Protein AF-A0A8S3XRL0-F1 (afdb_monomer_lite)

Radius of gyration: 17.47 Å; chains: 1; bounding box: 64×33×31 Å

Structure (mmCIF, N/CA/C/O backbone):
data_AF-A0A8S3XRL0-F1
#
_entry.id   AF-A0A8S3XRL0-F1
#
loop_
_atom_site.group_PDB
_atom_site.id
_atom_site.type_symbol
_atom_site.label_atom_id
_atom_site.label_alt_id
_atom_site.label_comp_id
_atom_site.label_asym_id
_atom_site.label_entity_id
_atom_site.label_seq_id
_atom_site.pdbx_PDB_ins_code
_atom_site.Cartn_x
_atom_site.Cartn_y
_atom_site.Cartn_z
_atom_site.occupancy
_atom_site.B_iso_or_equiv
_atom_site.auth_seq_id
_atom_site.auth_comp_id
_atom_site.auth_asym_id
_atom_site.auth_atom_id
_atom_site.pdbx_PDB_model_num
ATOM 1 N N . MET A 1 1 ? -10.748 -16.459 14.114 1.00 49.09 1 MET A N 1
ATOM 2 C CA . MET A 1 1 ? -9.413 -16.248 13.511 1.00 49.09 1 MET A CA 1
ATOM 3 C C . MET A 1 1 ? -8.897 -14.934 14.072 1.00 49.09 1 MET A C 1
ATOM 5 O O . MET A 1 1 ? -9.587 -13.942 13.908 1.00 49.09 1 MET A O 1
ATOM 9 N N . ALA A 1 2 ? -7.804 -14.928 14.841 1.00 69.00 2 ALA A N 1
ATOM 10 C CA . ALA A 1 2 ? -7.315 -13.693 15.460 1.00 69.00 2 ALA A CA 1
ATOM 11 C C . ALA A 1 2 ? -6.777 -12.738 14.381 1.00 69.00 2 ALA A C 1
ATOM 13 O O . ALA A 1 2 ? -5.975 -13.149 13.532 1.00 69.00 2 ALA A O 1
ATOM 14 N N . ILE A 1 3 ? -7.240 -11.487 14.400 1.00 77.62 3 ILE A N 1
ATOM 15 C CA . ILE A 1 3 ? -6.673 -10.410 13.587 1.00 77.62 3 ILE A CA 1
ATOM 16 C C . ILE A 1 3 ? -5.233 -10.199 14.067 1.00 77.62 3 ILE A C 1
ATOM 18 O O . ILE A 1 3 ? -4.955 -10.210 15.262 1.00 77.62 3 ILE A O 1
ATOM 22 N N . ARG A 1 4 ? -4.299 -10.109 13.121 1.00 86.19 4 ARG A N 1
ATOM 23 C CA . ARG A 1 4 ? -2.864 -9.955 13.376 1.00 86.19 4 ARG A CA 1
ATOM 24 C C . ARG A 1 4 ? -2.366 -8.711 12.658 1.00 86.19 4 ARG A C 1
ATOM 26 O O . ARG A 1 4 ? -2.951 -8.383 11.624 1.00 86.19 4 ARG A O 1
ATOM 33 N N . PRO A 1 5 ? -1.225 -8.141 13.077 1.00 90.00 5 PRO A N 1
ATOM 34 C CA . PRO A 1 5 ? -0.624 -6.985 12.414 1.00 90.00 5 PRO A CA 1
ATOM 35 C C . PRO A 1 5 ? -0.460 -7.152 10.898 1.00 90.00 5 PRO A C 1
ATOM 37 O O . PRO A 1 5 ? -0.716 -6.224 10.142 1.00 90.00 5 PRO A O 1
ATOM 40 N N . ILE A 1 6 ? -0.143 -8.361 10.418 1.00 89.50 6 ILE A N 1
ATOM 41 C CA . ILE A 1 6 ? -0.078 -8.629 8.975 1.00 89.50 6 ILE A CA 1
ATOM 42 C C . ILE A 1 6 ? -1.434 -8.532 8.265 1.00 89.50 6 ILE A C 1
ATOM 44 O O . ILE A 1 6 ? -1.490 -8.060 7.135 1.00 89.50 6 ILE A O 1
ATOM 48 N N . HIS A 1 7 ? -2.525 -8.977 8.894 1.00 90.50 7 HIS A N 1
ATOM 49 C CA . HIS A 1 7 ? -3.857 -8.864 8.297 1.00 90.50 7 HIS A CA 1
ATOM 50 C C . HIS A 1 7 ? -4.283 -7.390 8.237 1.00 90.50 7 HIS A C 1
ATOM 52 O O . HIS A 1 7 ? -4.849 -6.966 7.236 1.00 90.50 7 HIS A O 1
ATOM 58 N N . LEU A 1 8 ? -3.937 -6.612 9.268 1.00 93.38 8 LEU A N 1
ATOM 59 C CA . LEU A 1 8 ? -4.152 -5.165 9.315 1.00 93.38 8 LEU A CA 1
ATOM 60 C C . LEU A 1 8 ? -3.358 -4.461 8.210 1.00 93.38 8 LEU A C 1
ATOM 62 O O . LEU A 1 8 ? -3.925 -3.729 7.407 1.00 93.38 8 LEU A O 1
ATOM 66 N N . ALA A 1 9 ? -2.065 -4.767 8.092 1.00 94.44 9 ALA A N 1
ATOM 67 C CA . ALA A 1 9 ? -1.210 -4.242 7.034 1.00 94.44 9 ALA A CA 1
ATOM 68 C C . ALA A 1 9 ? -1.700 -4.636 5.630 1.00 94.44 9 ALA A C 1
ATOM 70 O O . ALA A 1 9 ? -1.685 -3.810 4.722 1.00 94.44 9 ALA A O 1
ATOM 71 N N . ALA A 1 10 ? -2.163 -5.876 5.440 1.00 93.31 10 ALA A N 1
ATOM 72 C CA . ALA A 1 10 ? -2.742 -6.323 4.174 1.00 93.31 10 ALA A CA 1
ATOM 73 C C . ALA A 1 10 ? -3.997 -5.515 3.819 1.00 93.31 10 ALA A C 1
ATOM 75 O O . ALA A 1 10 ? -4.111 -5.048 2.692 1.00 93.31 10 ALA A O 1
ATOM 76 N N . TYR A 1 11 ? -4.886 -5.296 4.789 1.00 93.75 11 TYR A N 1
ATOM 77 C CA . TYR A 1 11 ? -6.098 -4.499 4.607 1.00 93.75 11 TYR A CA 1
ATOM 78 C C . TYR A 1 11 ? -5.789 -3.011 4.356 1.00 93.75 11 TYR A C 1
ATOM 80 O O . TYR A 1 11 ? -6.463 -2.366 3.565 1.00 93.75 11 TYR A O 1
ATOM 88 N N . MET A 1 12 ? -4.722 -2.457 4.942 1.00 95.00 12 MET A N 1
ATOM 89 C CA . MET A 1 12 ? -4.252 -1.100 4.622 1.00 95.00 12 MET A CA 1
ATOM 90 C C . MET A 1 12 ? -3.679 -0.977 3.205 1.00 95.00 12 MET A C 1
ATOM 92 O O . MET A 1 12 ? -3.816 0.067 2.570 1.00 95.00 12 MET A O 1
ATOM 96 N N . LEU A 1 13 ? -3.002 -2.021 2.722 1.00 95.56 13 LEU A N 1
ATOM 97 C CA . LEU A 1 13 ? -2.350 -2.048 1.410 1.00 95.56 13 LEU A CA 1
ATOM 98 C C . LEU A 1 13 ? -3.272 -2.540 0.295 1.00 95.56 13 LEU A C 1
ATOM 100 O O . LEU A 1 13 ? -2.860 -2.544 -0.863 1.00 95.56 13 LEU A O 1
ATOM 104 N N . ASP A 1 14 ? -4.499 -2.940 0.611 1.00 94.38 14 ASP A N 1
ATOM 105 C CA . ASP A 1 14 ? -5.528 -3.178 -0.389 1.00 94.38 14 ASP A CA 1
ATOM 106 C C . ASP A 1 14 ? -6.007 -1.822 -0.950 1.00 94.38 14 ASP A C 1
ATOM 108 O O . ASP A 1 14 ? -6.483 -0.976 -0.186 1.00 94.38 14 ASP A O 1
ATOM 112 N N . PRO A 1 15 ? -5.877 -1.569 -2.266 1.00 93.06 15 PRO A N 1
ATOM 113 C CA . PRO A 1 15 ? -6.326 -0.323 -2.888 1.00 93.06 15 PRO A CA 1
ATOM 114 C C . PRO A 1 15 ? -7.827 -0.063 -2.784 1.00 93.06 15 PRO A C 1
ATOM 116 O O . PRO A 1 15 ? -8.239 1.091 -2.877 1.00 93.06 15 PRO A O 1
ATOM 119 N N . THR A 1 16 ? -8.639 -1.109 -2.614 1.00 91.19 16 THR A N 1
ATOM 120 C CA . THR A 1 16 ? -10.100 -0.985 -2.533 1.00 91.19 16 THR A CA 1
ATOM 121 C C . THR A 1 16 ? -10.565 -0.534 -1.155 1.00 91.19 16 THR A C 1
ATOM 123 O O . THR A 1 16 ? -11.511 0.244 -1.056 1.00 91.19 16 THR A O 1
ATOM 126 N N . THR A 1 17 ? -9.887 -0.973 -0.091 1.00 90.88 17 THR A N 1
ATOM 127 C CA . THR A 1 17 ? -10.305 -0.688 1.287 1.00 90.88 17 THR A CA 1
ATOM 128 C C . THR A 1 17 ? -9.432 0.364 1.962 1.00 90.88 17 THR A C 1
ATOM 130 O O . THR A 1 17 ? -9.940 1.135 2.768 1.00 90.88 17 THR A O 1
ATOM 133 N N . GLN A 1 18 ? -8.131 0.424 1.659 1.00 90.88 18 GLN A N 1
ATOM 134 C CA . GLN A 1 18 ? -7.142 1.342 2.247 1.00 90.88 18 GLN A CA 1
ATOM 135 C C . GLN A 1 18 ? -7.186 1.446 3.788 1.00 90.88 18 GLN A C 1
ATOM 137 O O . GLN A 1 18 ? -6.777 2.459 4.366 1.00 90.88 18 GLN A O 1
ATOM 142 N N . GLY A 1 19 ? -7.668 0.407 4.475 1.00 88.75 19 GLY A N 1
ATOM 143 C CA . GLY A 1 19 ? -7.836 0.425 5.927 1.00 88.75 19 GLY A CA 1
ATOM 144 C C . GLY A 1 19 ? -9.027 1.238 6.451 1.00 88.75 19 GLY A C 1
ATOM 145 O O . GLY A 1 19 ? -8.985 1.624 7.613 1.00 88.75 19 GLY A O 1
ATOM 146 N N . LEU A 1 20 ? -10.057 1.515 5.639 1.00 89.94 20 LEU A N 1
ATOM 147 C CA . LEU A 1 20 ? -11.186 2.397 5.994 1.00 89.94 20 LEU A CA 1
ATOM 148 C C . LEU A 1 20 ? -11.904 2.001 7.299 1.00 89.94 20 LEU A C 1
ATOM 150 O O . LEU A 1 20 ? -12.363 2.871 8.031 1.00 89.94 20 LEU A O 1
ATOM 154 N N . GLU A 1 21 ? -12.007 0.702 7.587 1.00 91.06 21 GLU A N 1
ATOM 155 C CA . GLU A 1 21 ? -12.727 0.180 8.760 1.00 91.06 21 GLU A CA 1
ATOM 156 C C . GLU A 1 21 ? -11.827 -0.082 9.980 1.00 91.06 21 GLU A C 1
ATOM 158 O O . GLU A 1 21 ? -12.292 -0.642 10.972 1.00 91.06 21 GLU A O 1
ATOM 163 N N . LEU A 1 22 ? -10.544 0.292 9.926 1.00 91.62 22 LEU A N 1
ATOM 164 C CA . LEU A 1 22 ? -9.626 0.081 11.045 1.00 91.62 22 LEU A CA 1
ATOM 165 C C . LEU A 1 22 ? -9.791 1.156 12.117 1.00 91.62 22 LEU A C 1
ATOM 167 O O . LEU A 1 22 ? -9.927 2.346 11.832 1.00 91.62 22 LEU A O 1
ATOM 171 N N . THR A 1 23 ? -9.701 0.737 13.376 1.00 95.75 23 THR A N 1
ATOM 172 C CA . THR A 1 23 ? -9.506 1.666 14.490 1.00 95.75 23 THR A CA 1
ATOM 173 C C . THR A 1 23 ? -8.111 2.291 14.436 1.00 95.75 23 THR A C 1
ATOM 175 O O . THR A 1 23 ? -7.191 1.755 13.820 1.00 95.75 23 THR A O 1
ATOM 178 N N . GLN A 1 24 ? -7.917 3.407 15.142 1.00 94.50 24 GLN A N 1
ATOM 179 C CA . GLN A 1 24 ? -6.608 4.064 15.227 1.00 94.50 24 GLN A CA 1
ATOM 180 C C . GLN A 1 24 ? -5.507 3.125 15.752 1.00 94.50 24 GLN A C 1
ATOM 182 O O . GLN A 1 24 ? -4.376 3.165 15.272 1.00 94.50 24 GLN A O 1
ATOM 187 N N . GLU A 1 25 ? -5.838 2.270 16.720 1.00 94.69 25 GLU A N 1
ATOM 188 C CA . GLU A 1 25 ? -4.900 1.296 17.285 1.00 94.69 25 GLU A CA 1
ATOM 189 C C . GLU A 1 25 ? -4.525 0.217 16.259 1.00 94.69 25 GLU A C 1
ATOM 191 O O . GLU A 1 25 ? -3.352 -0.097 16.071 1.00 94.69 25 GLU A O 1
ATOM 196 N N . GLU A 1 26 ? -5.506 -0.315 15.531 1.00 94.69 26 GLU A N 1
ATOM 197 C CA . GLU A 1 26 ? -5.259 -1.293 14.468 1.00 94.69 26 GLU A CA 1
ATOM 198 C C . GLU A 1 26 ? -4.451 -0.696 13.311 1.00 94.69 26 GLU A C 1
ATOM 200 O O . GLU A 1 26 ? -3.579 -1.355 12.742 1.00 94.69 26 GLU A O 1
ATOM 205 N N . GLU A 1 27 ? -4.705 0.568 12.979 1.00 94.81 27 GLU A N 1
ATOM 206 C CA . GLU A 1 27 ? -3.932 1.294 11.981 1.00 94.81 27 GLU A CA 1
ATOM 207 C C . GLU A 1 27 ? -2.466 1.442 12.413 1.00 94.81 27 GLU A C 1
ATOM 209 O O . GLU A 1 27 ? -1.564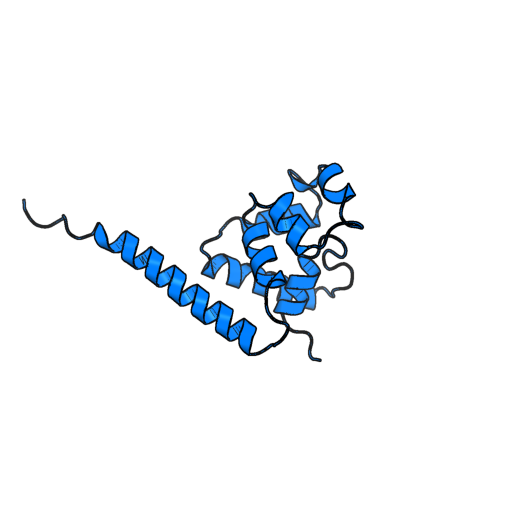 1.172 11.618 1.00 94.81 27 GLU A O 1
ATOM 214 N N . LEU A 1 28 ? -2.210 1.804 13.676 1.00 95.75 28 LEU A N 1
ATOM 215 C CA . LEU A 1 28 ? -0.856 1.886 14.230 1.00 95.75 28 LEU A CA 1
ATOM 216 C C . LEU A 1 28 ? -0.139 0.533 14.175 1.00 95.75 28 LEU A C 1
ATOM 218 O O . LEU A 1 28 ? 1.003 0.472 13.721 1.00 95.75 28 LEU A O 1
ATOM 222 N N . GLN A 1 29 ? -0.816 -0.556 14.544 1.00 95.25 29 GLN A N 1
ATOM 223 C CA . GLN A 1 29 ? -0.253 -1.911 14.479 1.00 95.25 29 GLN A CA 1
ATOM 224 C C . GLN A 1 29 ? 0.061 -2.348 13.041 1.00 95.25 29 GLN A C 1
ATOM 226 O O . GLN A 1 29 ? 1.100 -2.961 12.776 1.00 95.25 29 GLN A O 1
ATOM 231 N N . GLY A 1 30 ? -0.820 -2.027 12.088 1.00 94.62 30 GLY A N 1
ATOM 232 C CA . GLY A 1 30 ? -0.585 -2.275 10.666 1.00 94.62 30 GLY A CA 1
ATOM 233 C C . GLY A 1 30 ? 0.602 -1.470 10.126 1.00 94.62 30 GLY A C 1
ATOM 234 O O . GLY A 1 30 ? 1.469 -2.028 9.448 1.00 94.62 30 GLY A O 1
ATOM 235 N N . MET A 1 31 ? 0.691 -0.182 10.470 1.00 96.25 31 MET A N 1
ATOM 236 C CA . MET A 1 31 ? 1.810 0.688 10.090 1.00 96.25 31 MET A CA 1
ATOM 237 C C . MET A 1 31 ? 3.137 0.230 10.692 1.00 96.25 31 MET A C 1
ATOM 239 O O . MET A 1 31 ? 4.139 0.188 9.979 1.00 96.25 31 MET A O 1
ATOM 243 N N . GLU A 1 32 ? 3.155 -0.157 11.967 1.00 95.81 32 GLU A N 1
ATOM 244 C CA . GLU A 1 32 ? 4.348 -0.684 12.630 1.00 95.81 32 GLU A CA 1
ATOM 245 C C . GLU A 1 32 ? 4.852 -1.955 11.932 1.00 95.81 32 GLU A C 1
ATOM 247 O O . GLU A 1 32 ? 6.051 -2.109 11.683 1.00 95.81 32 GLU A O 1
ATOM 252 N N . PHE A 1 33 ? 3.944 -2.851 11.535 1.00 94.88 33 PHE A N 1
ATOM 253 C CA . PHE A 1 33 ? 4.314 -4.042 10.774 1.00 94.88 33 PHE A CA 1
ATOM 254 C C . PHE A 1 33 ? 4.941 -3.690 9.414 1.00 94.88 33 PHE A C 1
ATOM 256 O O . PHE A 1 33 ? 5.980 -4.248 9.048 1.00 94.88 33 PHE A O 1
ATOM 263 N N . ILE A 1 34 ? 4.338 -2.752 8.674 1.00 95.50 34 ILE A N 1
ATOM 264 C CA . ILE A 1 34 ? 4.854 -2.260 7.384 1.00 95.50 34 ILE A CA 1
ATOM 265 C C . ILE A 1 34 ? 6.248 -1.644 7.557 1.00 95.50 34 ILE A C 1
ATOM 267 O O . ILE A 1 34 ? 7.151 -1.968 6.784 1.00 95.50 34 ILE A O 1
ATOM 271 N N . TYR A 1 35 ? 6.432 -0.814 8.584 1.00 95.75 35 TYR A N 1
ATOM 272 C CA . TYR A 1 35 ? 7.695 -0.158 8.924 1.00 95.75 35 TYR A CA 1
ATOM 273 C C . TYR A 1 35 ? 8.808 -1.161 9.255 1.00 95.75 35 TYR A C 1
ATOM 275 O O . TYR A 1 35 ? 9.912 -1.098 8.711 1.00 95.75 35 TYR A O 1
ATOM 283 N N . ASN A 1 36 ? 8.518 -2.143 10.109 1.00 92.75 36 ASN A N 1
ATOM 284 C CA . ASN A 1 36 ? 9.494 -3.169 10.467 1.00 92.75 36 ASN A CA 1
ATOM 285 C C . ASN A 1 36 ? 9.899 -3.991 9.236 1.00 92.75 36 ASN A C 1
ATOM 287 O O . ASN A 1 36 ? 11.086 -4.220 8.984 1.00 92.75 36 ASN A O 1
ATOM 291 N N . LEU A 1 37 ? 8.923 -4.384 8.410 1.00 90.69 37 LEU A N 1
ATOM 292 C CA . LEU A 1 37 ? 9.196 -5.111 7.175 1.00 90.69 37 LEU A CA 1
ATOM 293 C C . LEU A 1 37 ? 10.001 -4.268 6.173 1.00 90.69 37 LEU A C 1
ATOM 295 O O . LEU A 1 37 ? 10.919 -4.800 5.544 1.00 90.69 37 LEU A O 1
ATOM 299 N N . SER A 1 38 ? 9.722 -2.968 6.035 1.00 92.25 38 SER A N 1
ATOM 300 C CA . SER A 1 38 ? 10.490 -2.092 5.143 1.00 92.25 38 SER A CA 1
ATOM 301 C C . SER A 1 38 ? 11.949 -1.982 5.580 1.00 92.25 38 SER A C 1
ATOM 303 O O . SER A 1 38 ? 12.844 -2.122 4.743 1.00 92.25 38 SER A O 1
ATOM 305 N N . HIS A 1 39 ? 12.208 -1.849 6.884 1.00 90.06 39 HIS A N 1
ATOM 306 C CA . HIS A 1 39 ? 13.565 -1.844 7.432 1.00 90.06 39 HIS A CA 1
ATOM 307 C C . HIS A 1 39 ? 14.317 -3.146 7.157 1.00 90.06 39 HIS A C 1
ATOM 309 O O . HIS A 1 39 ? 15.460 -3.109 6.694 1.00 90.06 39 HIS A O 1
ATOM 315 N N . HIS A 1 40 ? 13.672 -4.300 7.348 1.00 88.38 40 HIS A N 1
ATOM 316 C CA . HIS A 1 40 ? 14.268 -5.596 7.011 1.00 88.38 40 HIS A CA 1
ATOM 317 C C . HIS A 1 40 ? 14.609 -5.733 5.522 1.00 88.38 40 HIS A C 1
ATOM 319 O O . HIS A 1 40 ? 15.569 -6.417 5.164 1.00 88.38 40 HIS A O 1
ATOM 325 N N . LEU A 1 41 ? 13.848 -5.075 4.648 1.00 87.12 41 LEU A N 1
ATOM 326 C CA . LEU A 1 41 ? 14.096 -5.052 3.208 1.00 87.12 41 LEU A CA 1
ATOM 327 C C . LEU A 1 41 ? 15.070 -3.942 2.776 1.00 87.12 41 LEU A C 1
ATOM 329 O O . LEU A 1 41 ? 15.471 -3.921 1.609 1.00 87.12 41 LEU A O 1
ATOM 333 N N . SER A 1 42 ? 15.510 -3.080 3.699 1.00 91.69 42 SER A N 1
ATOM 334 C CA . SER A 1 42 ? 16.301 -1.870 3.421 1.00 91.69 42 SER A CA 1
ATOM 335 C C . SER A 1 42 ? 15.591 -0.906 2.461 1.00 91.69 42 SER A C 1
ATOM 337 O O . SER A 1 42 ? 16.200 -0.395 1.524 1.00 91.69 42 SER A O 1
ATOM 339 N N . LEU A 1 43 ? 14.287 -0.719 2.669 1.00 91.06 43 LEU A N 1
ATOM 340 C CA . LEU A 1 43 ? 13.438 0.234 1.958 1.00 91.06 43 LEU A CA 1
ATOM 341 C C . LEU A 1 43 ? 13.124 1.391 2.912 1.00 91.06 43 LEU A C 1
ATOM 343 O O . LEU A 1 43 ? 12.607 1.161 4.007 1.00 91.06 43 LEU A O 1
ATOM 347 N N . PHE A 1 44 ? 13.458 2.616 2.515 1.00 91.75 44 PHE A N 1
ATOM 348 C CA . PHE A 1 44 ? 13.490 3.773 3.416 1.00 91.75 44 PHE A CA 1
ATOM 349 C C . PHE A 1 44 ? 12.366 4.779 3.153 1.00 91.75 44 PHE A C 1
ATOM 351 O O . PHE A 1 44 ? 12.006 5.531 4.053 1.00 91.75 44 PHE A O 1
ATOM 358 N N . ASN A 1 45 ? 11.766 4.766 1.961 1.00 94.56 45 ASN A N 1
ATOM 359 C CA . ASN A 1 45 ? 10.709 5.707 1.577 1.00 94.56 45 ASN A CA 1
ATOM 360 C C . ASN A 1 45 ? 9.295 5.153 1.803 1.00 94.56 45 ASN A C 1
ATOM 362 O O . ASN A 1 45 ? 8.315 5.843 1.545 1.00 94.56 45 ASN A O 1
ATOM 366 N N . VAL A 1 46 ? 9.170 3.925 2.317 1.00 96.38 46 VAL A N 1
ATOM 367 C CA . VAL A 1 46 ? 7.886 3.211 2.428 1.00 96.38 46 VAL A CA 1
ATOM 368 C C . VAL A 1 46 ? 6.850 3.973 3.250 1.00 96.38 46 VAL A C 1
ATOM 370 O O . VAL A 1 46 ? 5.696 4.023 2.843 1.00 96.38 46 VAL A O 1
ATOM 373 N N . MET A 1 47 ? 7.229 4.591 4.373 1.00 97.12 47 MET A N 1
ATOM 374 C CA . MET A 1 47 ? 6.262 5.312 5.215 1.00 97.12 47 MET A CA 1
ATOM 375 C C . MET A 1 47 ? 5.789 6.623 4.581 1.00 97.12 47 MET A C 1
ATOM 377 O O . MET A 1 47 ? 4.616 6.970 4.703 1.00 97.12 47 MET A O 1
ATOM 381 N N . ALA A 1 48 ? 6.671 7.323 3.863 1.00 96.19 48 ALA A N 1
ATOM 382 C CA . ALA A 1 48 ? 6.293 8.507 3.097 1.00 96.19 48 ALA A CA 1
ATOM 383 C C . ALA A 1 48 ? 5.372 8.126 1.925 1.00 96.19 48 ALA A C 1
ATOM 385 O O . ALA A 1 48 ? 4.311 8.724 1.755 1.00 96.19 48 ALA A O 1
ATOM 386 N N . ASP A 1 49 ? 5.726 7.073 1.179 1.00 95.56 49 ASP A N 1
ATOM 387 C CA . ASP A 1 49 ? 4.889 6.524 0.109 1.00 95.56 49 ASP A CA 1
ATOM 388 C C . ASP A 1 49 ? 3.517 6.084 0.642 1.00 95.56 49 ASP A C 1
ATOM 390 O O . ASP A 1 49 ? 2.507 6.333 -0.016 1.00 95.56 49 ASP A O 1
ATOM 394 N N . LEU A 1 50 ? 3.470 5.449 1.823 1.00 96.69 50 LEU A N 1
ATOM 395 C CA . LEU A 1 50 ? 2.235 5.006 2.477 1.00 96.69 50 LEU A CA 1
ATOM 396 C C . LEU A 1 50 ? 1.347 6.193 2.850 1.00 96.69 50 LEU A C 1
ATOM 398 O O . LEU A 1 50 ? 0.149 6.157 2.576 1.00 96.69 50 LEU A O 1
ATOM 402 N N . ALA A 1 51 ? 1.924 7.252 3.421 1.00 96.38 51 ALA A N 1
ATOM 403 C CA . ALA A 1 51 ? 1.188 8.471 3.741 1.00 96.38 51 ALA A CA 1
ATOM 404 C C . ALA A 1 51 ? 0.576 9.094 2.476 1.00 96.38 51 ALA A C 1
ATOM 406 O O . ALA A 1 51 ? -0.631 9.335 2.432 1.00 96.38 51 ALA A O 1
ATOM 407 N N . CYS A 1 52 ? 1.368 9.261 1.410 1.00 95.75 52 CYS A N 1
ATOM 408 C CA . CYS A 1 52 ? 0.864 9.788 0.141 1.00 95.75 52 CYS A CA 1
ATOM 409 C C . CYS A 1 52 ? -0.172 8.864 -0.514 1.00 95.75 52 CYS A C 1
ATOM 411 O O . CYS A 1 52 ? -1.111 9.349 -1.138 1.00 95.75 52 CYS A O 1
ATOM 413 N N . TYR A 1 53 ? -0.024 7.544 -0.384 1.00 95.88 53 TYR A N 1
ATOM 414 C CA . TYR A 1 53 ? -0.981 6.560 -0.894 1.00 95.88 53 TYR A CA 1
ATOM 415 C C . TYR A 1 53 ? -2.341 6.695 -0.210 1.00 95.88 53 TYR A C 1
ATOM 417 O O . TYR A 1 53 ? -3.368 6.773 -0.888 1.00 95.88 53 TYR A O 1
ATOM 425 N N . LYS A 1 54 ? -2.349 6.786 1.124 1.00 94.31 54 LYS A N 1
ATOM 426 C CA . LYS A 1 54 ? -3.580 6.972 1.902 1.00 94.31 54 LYS A CA 1
ATOM 427 C C . LYS A 1 54 ? -4.222 8.332 1.634 1.00 94.31 54 LYS A C 1
ATOM 429 O O . LYS A 1 54 ? -5.437 8.408 1.490 1.00 94.31 54 LYS A O 1
ATOM 434 N N . ALA A 1 55 ? -3.413 9.382 1.504 1.00 95.06 55 ALA A N 1
ATOM 435 C CA . ALA A 1 55 ? -3.883 10.732 1.196 1.00 95.06 55 ALA A CA 1
ATOM 436 C C . ALA A 1 55 ? -4.264 10.936 -0.285 1.00 95.06 55 ALA A C 1
ATOM 438 O O . ALA A 1 55 ? -4.849 11.958 -0.630 1.00 95.06 55 AL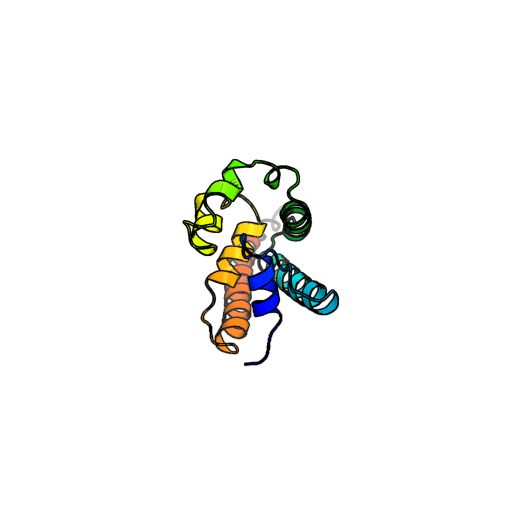A A O 1
ATOM 439 N N . LYS A 1 56 ? -3.951 9.973 -1.167 1.00 94.62 56 LYS A N 1
ATOM 440 C CA . LYS A 1 56 ? -4.088 10.086 -2.631 1.00 94.62 56 LYS A CA 1
ATOM 441 C C . LYS A 1 56 ? -3.362 11.315 -3.193 1.00 94.62 56 LYS A C 1
ATOM 443 O O . LYS A 1 56 ? -3.874 12.026 -4.052 1.00 94.62 56 LYS A O 1
ATOM 448 N N . GLU A 1 57 ? -2.140 11.540 -2.724 1.00 95.00 57 GLU A N 1
ATOM 449 C CA . GLU A 1 57 ? -1.294 12.675 -3.101 1.00 95.00 57 GLU A CA 1
ATOM 450 C C . GLU A 1 57 ? -0.142 12.273 -4.036 1.00 95.00 57 GLU A C 1
ATOM 452 O O . GLU A 1 57 ? 0.231 11.104 -4.161 1.00 95.00 57 GLU A O 1
ATOM 457 N N . ASN A 1 58 ? 0.482 13.263 -4.681 1.00 92.62 58 ASN A N 1
ATOM 458 C CA . ASN A 1 58 ? 1.650 13.082 -5.548 1.00 92.62 58 ASN A CA 1
ATOM 459 C C . ASN A 1 58 ? 1.395 12.073 -6.684 1.00 92.62 58 ASN A C 1
ATOM 461 O O . ASN A 1 58 ? 0.501 12.262 -7.510 1.00 92.62 58 ASN A O 1
ATOM 465 N N . PHE A 1 59 ? 2.184 10.994 -6.743 1.00 90.75 59 PHE A N 1
ATOM 466 C CA . PHE A 1 59 ? 1.997 9.897 -7.693 1.00 90.75 59 PHE A CA 1
ATOM 467 C C . PHE A 1 59 ? 0.573 9.322 -7.620 1.00 90.75 59 PHE A C 1
ATOM 469 O O . PHE A 1 59 ? -0.025 9.049 -8.660 1.00 90.75 59 PHE A O 1
ATOM 476 N N . TRP A 1 60 ? 0.009 9.240 -6.413 1.00 93.75 60 TRP A N 1
ATOM 477 C CA . TRP A 1 60 ? -1.286 8.637 -6.106 1.00 93.75 60 TRP A CA 1
ATOM 478 C C . TRP A 1 60 ? -2.493 9.521 -6.432 1.00 93.75 60 TRP A C 1
ATOM 480 O O . TRP A 1 60 ? -3.615 9.026 -6.484 1.00 93.75 60 TRP A O 1
ATOM 490 N N . ALA A 1 61 ? -2.283 10.801 -6.744 1.00 95.00 61 ALA A N 1
ATOM 491 C CA . ALA A 1 61 ? -3.359 11.710 -7.145 1.00 95.00 61 ALA A CA 1
ATOM 492 C C . ALA A 1 61 ? -3.915 11.420 -8.552 1.00 95.00 61 ALA A C 1
ATOM 494 O O . ALA A 1 61 ? -4.912 12.005 -8.969 1.00 95.00 61 ALA A O 1
ATOM 495 N N . ARG A 1 62 ? -3.264 10.538 -9.322 1.00 93.75 62 ARG A N 1
ATOM 496 C CA . ARG A 1 62 ? -3.597 10.265 -10.726 1.00 93.75 62 ARG A CA 1
ATOM 497 C C . ARG A 1 62 ? -4.826 9.346 -10.826 1.00 93.75 62 ARG A C 1
ATOM 499 O O . ARG A 1 62 ? -4.716 8.174 -10.469 1.00 93.75 62 ARG A O 1
ATOM 506 N N . PRO A 1 63 ? -5.967 9.803 -11.384 1.00 92.81 63 PRO A N 1
ATOM 507 C CA . PRO A 1 63 ? -7.218 9.036 -11.355 1.00 92.81 63 PRO A CA 1
ATOM 508 C C . PRO A 1 63 ? -7.149 7.668 -12.043 1.00 92.81 63 PRO A C 1
ATOM 510 O O . PRO A 1 63 ? -7.769 6.717 -11.579 1.00 92.81 63 PRO A O 1
ATOM 513 N N . PHE A 1 64 ? -6.362 7.541 -13.119 1.00 92.31 64 PHE A N 1
ATOM 514 C CA . PHE A 1 64 ? -6.245 6.284 -13.869 1.00 92.31 64 PHE A CA 1
ATOM 515 C C . PHE A 1 64 ? -5.624 5.140 -13.051 1.00 92.31 64 PHE A C 1
ATOM 517 O O . PHE A 1 64 ? -5.825 3.977 -13.389 1.00 92.31 64 PHE A O 1
ATOM 524 N N . LEU A 1 65 ? -4.878 5.445 -11.979 1.00 92.19 65 LEU A N 1
ATOM 525 C CA . LEU A 1 65 ? -4.350 4.410 -11.090 1.00 92.19 65 LEU A CA 1
ATOM 526 C C . LEU A 1 65 ? -5.497 3.655 -10.410 1.00 92.19 65 LEU A C 1
ATOM 528 O O . LEU A 1 65 ? -5.396 2.459 -10.185 1.00 92.19 65 LEU A O 1
ATOM 532 N N . TRP A 1 66 ? -6.614 4.327 -10.145 1.00 92.69 66 TRP A N 1
ATOM 533 C CA . TRP A 1 66 ? -7.726 3.792 -9.360 1.00 92.69 66 TRP A CA 1
ATOM 534 C C . TRP A 1 66 ? -8.886 3.273 -10.215 1.00 92.69 66 TRP A C 1
ATOM 536 O O . TRP A 1 66 ? -9.810 2.661 -9.696 1.00 92.69 66 TRP A O 1
ATOM 546 N N . SER A 1 67 ? -8.863 3.483 -11.532 1.00 90.50 67 SER A N 1
ATOM 547 C CA . SER A 1 67 ? -9.989 3.119 -12.405 1.00 90.50 67 SER A CA 1
ATOM 548 C C . SER A 1 67 ? -10.126 1.616 -12.663 1.00 90.50 67 SER A C 1
ATOM 550 O O . SER A 1 67 ? -11.087 1.195 -13.293 1.00 90.50 67 SER A O 1
ATOM 552 N N . SER A 1 68 ? -9.146 0.812 -12.244 1.00 85.94 68 SER A N 1
ATOM 553 C CA . SER A 1 68 ? -9.080 -0.629 -12.524 1.00 85.94 68 SER A CA 1
ATOM 554 C C . SER A 1 68 ? -9.258 -1.512 -11.288 1.00 85.94 68 SER A C 1
ATOM 556 O O . SER A 1 68 ? -9.145 -2.732 -11.402 1.00 85.94 68 SER A O 1
ATOM 558 N N . LEU A 1 69 ? -9.548 -0.921 -10.123 1.00 88.06 69 LEU A N 1
ATOM 559 C CA . LEU A 1 69 ? -9.605 -1.657 -8.859 1.00 88.06 69 LEU A CA 1
ATOM 560 C C . LEU A 1 69 ? -10.680 -2.748 -8.841 1.00 88.06 69 LEU A C 1
ATOM 562 O O . LEU A 1 69 ? -10.431 -3.830 -8.326 1.00 88.06 69 LEU A O 1
ATOM 566 N N . ASP A 1 70 ? -11.830 -2.508 -9.473 1.00 86.69 70 ASP A N 1
ATOM 567 C CA . ASP A 1 70 ? -12.931 -3.482 -9.522 1.00 86.69 70 ASP A CA 1
ATOM 568 C C . ASP A 1 70 ? -12.649 -4.670 -10.457 1.00 86.69 70 ASP A C 1
ATOM 570 O O . ASP A 1 70 ? -13.370 -5.664 -10.454 1.00 86.69 70 ASP A O 1
ATOM 574 N N . SER A 1 71 ? -11.627 -4.560 -11.311 1.00 88.19 71 SER A N 1
ATOM 575 C CA . SER A 1 71 ? -11.334 -5.535 -12.371 1.00 88.19 71 SER A CA 1
ATOM 576 C C . SER A 1 71 ? -10.037 -6.312 -12.151 1.00 88.19 71 SER A C 1
ATOM 578 O O . SER A 1 71 ? -9.760 -7.248 -12.900 1.00 88.19 71 SER A O 1
ATOM 580 N N . ILE A 1 72 ? -9.210 -5.913 -11.181 1.00 89.62 72 ILE A N 1
ATOM 581 C CA . ILE A 1 72 ? -7.860 -6.449 -10.995 1.00 89.62 72 ILE A CA 1
ATOM 582 C C . ILE A 1 72 ? -7.623 -6.747 -9.516 1.00 89.62 72 ILE A C 1
ATOM 584 O O . ILE A 1 72 ? -7.865 -5.908 -8.656 1.00 89.62 72 ILE A O 1
ATOM 588 N N . GLU A 1 73 ? -7.071 -7.925 -9.218 1.00 90.94 73 GLU A N 1
ATOM 589 C CA . GLU A 1 73 ? -6.676 -8.274 -7.852 1.00 90.94 73 GLU A CA 1
ATOM 590 C C . GLU A 1 73 ? -5.624 -7.293 -7.289 1.00 90.94 73 GLU A C 1
ATOM 592 O O . GLU A 1 73 ? -4.672 -6.947 -8.003 1.00 90.94 73 GLU A O 1
ATOM 597 N N . PRO A 1 74 ? -5.691 -6.923 -5.993 1.00 91.62 74 PRO A N 1
ATOM 598 C CA . PRO A 1 74 ? -4.754 -5.988 -5.362 1.00 91.62 74 PRO A CA 1
ATOM 599 C C . PRO A 1 74 ? -3.275 -6.302 -5.625 1.00 91.62 74 PRO A C 1
ATOM 601 O O . PRO A 1 74 ? -2.476 -5.417 -5.932 1.00 91.62 74 PRO A O 1
ATOM 604 N N . ILE A 1 75 ? -2.890 -7.582 -5.576 1.00 92.31 75 ILE A N 1
ATOM 605 C CA . ILE A 1 75 ? -1.506 -7.999 -5.835 1.00 92.31 75 ILE A CA 1
ATOM 606 C C . ILE A 1 75 ? -1.066 -7.740 -7.284 1.00 92.31 75 ILE A C 1
ATOM 608 O O . ILE A 1 75 ? 0.099 -7.416 -7.529 1.00 92.31 75 ILE A O 1
ATOM 612 N N . ILE A 1 76 ? -1.975 -7.884 -8.250 1.00 92.94 76 ILE A N 1
ATOM 613 C CA . ILE A 1 76 ? -1.705 -7.630 -9.667 1.00 92.94 76 ILE A CA 1
ATOM 614 C C . ILE A 1 76 ? -1.641 -6.126 -9.920 1.00 92.94 76 ILE A C 1
ATOM 616 O O . ILE A 1 76 ? -0.748 -5.677 -10.638 1.00 92.94 76 ILE A O 1
ATOM 620 N N . TRP A 1 77 ? -2.498 -5.342 -9.263 1.00 94.56 77 TRP A N 1
ATOM 621 C CA . TRP A 1 77 ? -2.449 -3.883 -9.306 1.00 94.56 77 TRP A CA 1
ATOM 622 C C . TRP A 1 77 ? -1.092 -3.344 -8.830 1.00 94.56 77 TRP A C 1
ATOM 624 O O . TRP A 1 77 ? -0.429 -2.591 -9.551 1.00 94.56 77 TRP A O 1
ATOM 634 N N . TRP A 1 78 ? -0.606 -3.830 -7.681 1.00 95.06 78 TRP A N 1
ATOM 635 C CA . TRP A 1 78 ? 0.712 -3.461 -7.160 1.00 95.06 78 TRP A CA 1
ATOM 636 C C . TRP A 1 78 ? 1.860 -3.864 -8.088 1.00 95.06 78 TRP A C 1
ATOM 638 O O . TRP A 1 78 ? 2.801 -3.091 -8.248 1.00 95.06 78 TRP A O 1
ATOM 648 N N . LYS A 1 79 ? 1.800 -5.049 -8.712 1.00 92.06 79 LYS A N 1
ATOM 649 C CA . LYS A 1 79 ? 2.836 -5.520 -9.650 1.00 92.06 79 LYS A CA 1
ATOM 650 C C . LYS A 1 79 ? 2.842 -4.747 -10.966 1.00 92.06 79 LYS A C 1
ATOM 652 O O . LYS A 1 79 ? 3.915 -4.455 -11.484 1.00 92.06 79 LYS A O 1
ATOM 657 N N . GLY A 1 80 ? 1.665 -4.480 -11.524 1.00 88.75 80 GLY A N 1
ATOM 658 C CA . GLY A 1 80 ? 1.514 -3.930 -12.867 1.00 88.75 80 GLY A CA 1
ATOM 659 C C . GLY A 1 80 ? 1.571 -2.409 -12.895 1.00 88.75 80 GLY A C 1
ATOM 660 O O . GLY A 1 80 ? 2.394 -1.833 -13.599 1.00 88.75 80 GLY A O 1
ATOM 661 N N . ILE A 1 81 ? 0.698 -1.758 -12.127 1.00 84.31 81 ILE A N 1
ATOM 662 C CA . ILE A 1 81 ? 0.454 -0.316 -12.246 1.00 84.31 81 ILE A CA 1
ATOM 663 C C . ILE A 1 81 ? 1.406 0.483 -11.343 1.00 84.31 81 ILE A C 1
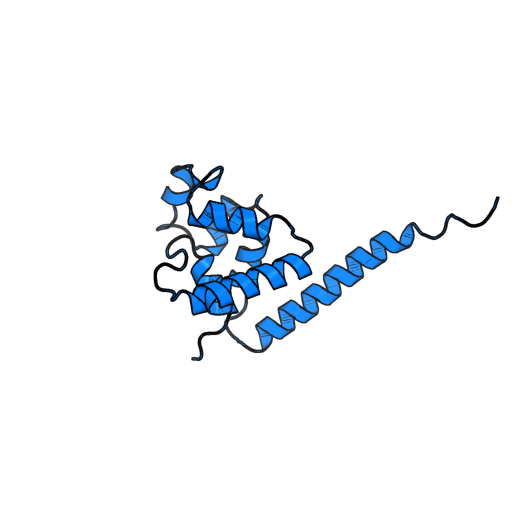ATOM 665 O O . ILE A 1 81 ? 1.830 1.580 -11.706 1.00 84.31 81 ILE A O 1
ATOM 669 N N . CYS A 1 82 ? 1.793 -0.074 -10.189 1.00 86.81 82 CYS A N 1
ATOM 670 C CA . CYS A 1 82 ? 2.531 0.661 -9.152 1.00 86.81 82 CYS A CA 1
ATOM 671 C C . CYS A 1 82 ? 3.883 0.051 -8.758 1.00 86.81 82 CYS A C 1
ATOM 673 O O . CYS A 1 82 ? 4.477 0.471 -7.759 1.00 86.81 82 CYS A O 1
ATOM 675 N N . GLY A 1 83 ? 4.387 -0.901 -9.547 1.00 83.19 83 GLY A N 1
ATOM 676 C CA . GLY A 1 83 ? 5.536 -1.747 -9.198 1.00 83.19 83 GLY A CA 1
ATOM 677 C C . GLY A 1 83 ? 6.878 -1.024 -9.030 1.00 83.19 83 GLY A C 1
ATOM 678 O O . GLY A 1 83 ? 7.856 -1.631 -8.596 1.00 83.19 83 GLY A O 1
ATOM 679 N N . SER A 1 84 ? 6.956 0.266 -9.366 1.00 84.31 84 SER A N 1
ATOM 680 C CA . SER A 1 84 ? 8.163 1.083 -9.200 1.00 84.31 84 SER A CA 1
ATOM 681 C C . SER A 1 84 ? 8.324 1.676 -7.795 1.00 84.31 84 SER A C 1
ATOM 683 O O . SER A 1 84 ? 9.422 2.113 -7.456 1.00 84.31 84 SER A O 1
ATOM 685 N N . THR A 1 85 ? 7.264 1.711 -6.981 1.00 91.12 85 THR A N 1
ATOM 686 C CA . THR A 1 85 ? 7.300 2.305 -5.628 1.00 91.12 85 THR A CA 1
ATOM 687 C C . THR A 1 85 ? 7.936 1.355 -4.615 1.00 91.12 85 THR A C 1
ATOM 689 O O . THR A 1 85 ? 7.853 0.132 -4.760 1.00 91.12 85 THR A O 1
ATOM 692 N N . GLU A 1 86 ? 8.562 1.874 -3.557 1.00 93.62 86 GLU A N 1
ATOM 693 C CA . GLU A 1 86 ? 9.071 0.998 -2.492 1.00 93.62 86 GLU A CA 1
ATOM 694 C C . GLU A 1 86 ? 7.926 0.350 -1.717 1.00 93.62 86 GLU A C 1
ATOM 696 O O . GLU A 1 86 ? 8.011 -0.828 -1.361 1.00 93.62 86 GLU A O 1
ATOM 701 N N . LEU A 1 87 ? 6.823 1.085 -1.554 1.00 95.75 87 LEU A N 1
ATOM 702 C CA . LEU A 1 87 ? 5.589 0.573 -0.972 1.00 95.75 87 LEU A CA 1
ATOM 703 C C . LEU A 1 87 ? 5.058 -0.659 -1.716 1.00 95.75 87 LEU A C 1
ATOM 705 O O . LEU A 1 87 ? 4.680 -1.634 -1.068 1.00 95.75 87 LEU A O 1
ATOM 709 N N . SER A 1 88 ? 5.120 -0.686 -3.055 1.00 94.94 88 SER A N 1
ATOM 710 C CA . SER A 1 88 ? 4.684 -1.855 -3.835 1.00 94.94 88 SER A CA 1
ATOM 711 C C . SER A 1 88 ? 5.453 -3.128 -3.490 1.00 94.94 88 SER A C 1
ATOM 713 O O . SER A 1 88 ? 4.866 -4.206 -3.422 1.00 94.94 88 SER A O 1
ATOM 715 N N . LYS A 1 89 ? 6.756 -3.023 -3.197 1.00 93.62 89 LYS A N 1
ATOM 716 C CA . LYS A 1 89 ? 7.586 -4.175 -2.818 1.00 93.62 89 LYS A CA 1
ATOM 717 C C . LYS A 1 89 ? 7.112 -4.771 -1.496 1.00 93.62 89 LYS A C 1
ATOM 719 O O . LYS A 1 89 ? 7.078 -5.993 -1.362 1.00 93.62 89 LYS A O 1
ATOM 724 N N . VAL A 1 90 ? 6.721 -3.920 -0.545 1.00 94.38 90 VAL A N 1
ATOM 725 C CA . VAL A 1 90 ? 6.151 -4.345 0.740 1.00 94.38 90 VAL A CA 1
ATOM 726 C C . VAL A 1 90 ? 4.749 -4.924 0.546 1.00 94.38 90 VAL A C 1
ATOM 728 O O . VAL A 1 90 ? 4.481 -6.027 1.019 1.00 94.38 90 VAL A O 1
ATOM 731 N N . ALA A 1 91 ? 3.890 -4.250 -0.221 1.00 94.75 91 ALA A N 1
ATOM 732 C CA . ALA A 1 91 ? 2.525 -4.692 -0.490 1.00 94.75 91 ALA A CA 1
ATOM 733 C C . ALA A 1 91 ? 2.469 -6.057 -1.175 1.00 94.75 91 ALA A C 1
ATOM 735 O O . ALA A 1 91 ? 1.807 -6.965 -0.681 1.00 94.75 91 ALA A O 1
ATOM 736 N N . ILE A 1 92 ? 3.244 -6.261 -2.243 1.00 93.00 92 ILE A N 1
ATOM 737 C CA . ILE A 1 92 ? 3.342 -7.561 -2.922 1.00 93.00 92 ILE A CA 1
ATOM 738 C C . ILE A 1 92 ? 3.775 -8.639 -1.932 1.00 93.00 92 ILE A C 1
ATOM 740 O O . ILE A 1 92 ? 3.264 -9.756 -1.958 1.00 93.00 92 ILE A O 1
ATOM 744 N N . ARG A 1 93 ? 4.716 -8.314 -1.044 1.00 91.12 93 ARG A N 1
ATOM 745 C CA . ARG A 1 93 ? 5.268 -9.274 -0.101 1.00 91.12 93 ARG A CA 1
ATOM 746 C C . ARG A 1 93 ? 4.244 -9.703 0.948 1.00 91.12 93 ARG A C 1
ATOM 748 O O . ARG A 1 93 ? 4.138 -10.900 1.199 1.00 91.12 93 ARG A O 1
ATOM 755 N N . ILE A 1 94 ? 3.472 -8.757 1.477 1.00 91.62 94 ILE A N 1
ATOM 756 C CA . ILE A 1 94 ? 2.393 -8.997 2.443 1.00 91.62 94 ILE A CA 1
ATOM 757 C C . ILE A 1 94 ? 1.220 -9.734 1.786 1.00 91.62 94 ILE A C 1
ATOM 759 O O . ILE A 1 94 ? 0.789 -10.762 2.299 1.00 91.62 94 ILE A O 1
ATOM 763 N N . LEU A 1 95 ? 0.758 -9.273 0.620 1.00 90.19 95 LEU A N 1
ATOM 764 C CA . LEU A 1 95 ? -0.387 -9.851 -0.095 1.00 90.19 95 LEU A CA 1
ATOM 765 C C . LEU A 1 95 ? -0.092 -11.235 -0.699 1.00 90.19 95 LEU A C 1
ATOM 767 O O . LEU A 1 95 ? -1.002 -12.027 -0.904 1.00 90.19 95 LEU A O 1
ATOM 771 N N . SER A 1 96 ? 1.178 -11.552 -0.974 1.00 87.19 96 SER A N 1
ATOM 772 C CA . SER A 1 96 ? 1.598 -12.888 -1.437 1.00 87.19 96 SER A CA 1
ATOM 773 C C . SER A 1 96 ? 1.764 -13.917 -0.319 1.00 87.19 96 SER A C 1
ATOM 775 O O . SER A 1 96 ? 2.105 -15.071 -0.592 1.00 87.19 96 SER A O 1
ATOM 777 N N . ALA A 1 97 ? 1.609 -13.511 0.941 1.00 78.88 97 ALA A N 1
ATOM 778 C CA . ALA A 1 97 ? 1.884 -14.396 2.051 1.00 78.88 97 ALA A CA 1
ATOM 779 C C . ALA A 1 97 ? 0.803 -15.479 2.184 1.00 78.88 97 ALA A C 1
ATOM 781 O O . ALA A 1 97 ? -0.387 -15.168 2.115 1.00 78.88 97 ALA A O 1
ATOM 782 N N . PRO A 1 98 ? 1.180 -16.747 2.421 1.00 63.41 98 PRO A N 1
ATOM 783 C CA . PRO A 1 98 ? 0.198 -17.795 2.655 1.00 63.41 98 PRO A CA 1
ATOM 784 C C . PRO A 1 98 ? -0.637 -17.478 3.904 1.00 63.41 98 PRO A C 1
ATOM 786 O O . PRO A 1 98 ? -0.117 -16.996 4.911 1.00 63.41 98 PRO A O 1
ATOM 789 N N . CYS A 1 99 ? -1.935 -17.792 3.868 1.00 55.97 99 CYS A N 1
ATOM 790 C CA . CYS A 1 99 ? -2.908 -17.458 4.922 1.00 55.97 99 CYS A CA 1
ATOM 791 C C . CYS A 1 99 ? -2.572 -18.035 6.317 1.00 55.97 99 CYS A C 1
ATOM 793 O O . CYS A 1 99 ? -3.207 -17.700 7.320 1.00 55.97 99 CYS A O 1
ATOM 795 N N . THR A 1 100 ? -1.557 -18.893 6.425 1.00 56.41 100 THR A N 1
ATOM 796 C CA . THR A 1 100 ? -1.081 -19.449 7.689 1.00 56.41 100 THR A CA 1
ATOM 797 C C . THR A 1 100 ? -0.058 -18.532 8.366 1.00 56.41 100 THR A C 1
ATOM 799 O O . THR A 1 100 ? 1.146 -18.760 8.301 1.00 56.41 100 THR A O 1
ATOM 802 N N . SER A 1 101 ? -0.550 -17.559 9.128 1.00 54.56 101 SER A N 1
ATOM 803 C CA . SER A 1 101 ? -0.106 -17.299 10.507 1.00 54.56 101 SER A CA 1
ATOM 804 C C . SER A 1 101 ? 1.374 -17.546 10.831 1.00 54.56 101 SER A C 1
ATOM 806 O O . SER A 1 101 ? 2.215 -16.667 10.684 1.00 54.56 101 SER A O 1
ATOM 808 N N . ALA A 1 102 ? 1.676 -18.756 11.306 1.00 56.47 102 ALA A N 1
ATOM 809 C CA . ALA A 1 102 ? 2.976 -19.131 11.834 1.00 56.47 102 ALA A CA 1
ATOM 810 C C . ALA A 1 102 ? 4.017 -19.372 10.734 1.00 56.47 102 ALA A C 1
ATOM 812 O O . ALA A 1 102 ? 5.212 -19.264 10.990 1.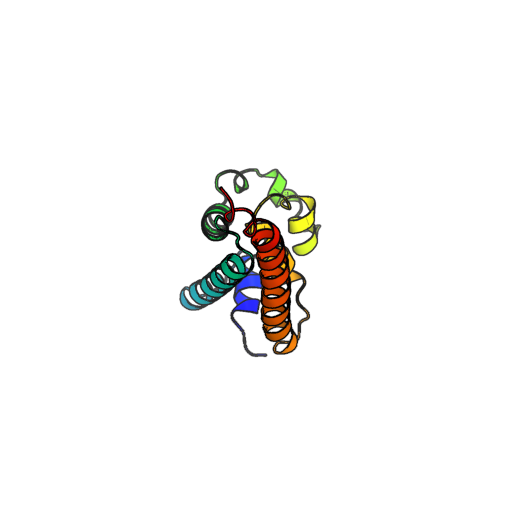00 56.47 102 ALA A O 1
ATOM 813 N N . ALA A 1 103 ? 3.582 -19.716 9.519 1.00 53.09 103 ALA A N 1
ATOM 814 C CA . ALA A 1 103 ? 4.482 -19.851 8.382 1.00 53.09 103 ALA A CA 1
ATOM 815 C C . ALA A 1 103 ? 4.932 -18.472 7.904 1.00 53.09 103 ALA A C 1
ATOM 817 O O . ALA A 1 103 ? 6.099 -18.291 7.597 1.00 53.09 103 ALA A O 1
ATOM 818 N N . THR A 1 104 ? 4.039 -17.487 7.912 1.00 57.97 104 THR A N 1
ATOM 819 C CA . THR A 1 104 ? 4.296 -16.168 7.339 1.00 57.97 104 THR A CA 1
ATOM 820 C C . THR A 1 104 ? 5.306 -15.341 8.131 1.00 57.97 104 THR A C 1
ATOM 822 O O . THR A 1 104 ? 6.271 -14.850 7.549 1.00 57.97 104 THR A O 1
ATOM 825 N N . GLU A 1 105 ? 5.158 -15.248 9.454 1.00 56.12 105 GLU A N 1
ATOM 826 C CA . GLU A 1 105 ? 6.142 -14.571 10.319 1.00 56.12 105 GLU A CA 1
ATOM 827 C C . GLU A 1 105 ? 7.522 -15.238 10.217 1.00 56.12 105 GLU A C 1
ATOM 829 O O . GLU A 1 105 ? 8.552 -14.573 10.074 1.00 56.12 105 GLU A O 1
ATOM 834 N N . ARG A 1 106 ? 7.539 -16.577 10.190 1.00 60.00 106 ARG A N 1
ATOM 835 C CA . ARG A 1 106 ? 8.766 -17.368 10.067 1.00 60.00 106 ARG A CA 1
ATOM 836 C C . ARG A 1 106 ? 9.402 -17.206 8.680 1.00 60.00 106 ARG A C 1
ATOM 838 O O . ARG A 1 106 ? 10.611 -17.025 8.585 1.00 60.00 106 ARG A O 1
ATOM 845 N N . SER A 1 107 ? 8.607 -17.189 7.611 1.00 60.00 107 SER A N 1
ATOM 846 C CA . SER A 1 107 ? 9.059 -16.941 6.238 1.00 60.00 107 SER A CA 1
ATOM 847 C C . SER A 1 107 ? 9.607 -15.528 6.063 1.00 60.00 107 SER A C 1
ATOM 849 O O . SER A 1 107 ? 10.635 -15.366 5.412 1.00 60.00 107 SER A O 1
ATOM 851 N N . PHE A 1 108 ? 8.996 -14.505 6.667 1.00 62.75 108 PHE A N 1
ATOM 852 C CA . PHE A 1 108 ? 9.529 -13.143 6.604 1.00 62.75 108 PHE A CA 1
ATOM 853 C C . PHE A 1 108 ? 10.822 -12.974 7.394 1.00 62.75 108 PHE A C 1
ATOM 855 O O . PHE A 1 108 ? 11.759 -12.373 6.868 1.00 62.75 108 PHE A O 1
ATOM 862 N N . SER A 1 109 ? 10.924 -13.575 8.582 1.00 58.75 109 SER A N 1
ATOM 863 C CA . SER A 1 109 ? 12.171 -13.597 9.353 1.00 58.75 109 SER A CA 1
ATOM 864 C C . SER A 1 109 ? 13.300 -14.308 8.588 1.00 58.75 109 SER A C 1
ATOM 866 O O . SER A 1 109 ? 14.391 -13.757 8.422 1.00 58.75 109 SER A O 1
ATOM 868 N N . ILE A 1 110 ? 13.023 -15.487 8.014 1.00 56.09 110 ILE A N 1
ATOM 869 C CA . ILE A 1 110 ? 14.007 -16.278 7.255 1.00 56.09 110 ILE A CA 1
ATOM 870 C C . ILE A 1 110 ? 14.418 -15.574 5.954 1.00 56.09 110 ILE A C 1
ATOM 872 O O . ILE A 1 110 ? 15.609 -15.483 5.655 1.00 56.09 110 ILE A O 1
ATOM 876 N N . GLN A 1 111 ? 13.472 -15.050 5.168 1.00 55.38 111 GLN A N 1
ATOM 877 C CA . GLN A 1 111 ? 13.812 -14.356 3.920 1.00 55.38 111 GLN A CA 1
ATOM 878 C C . GLN A 1 111 ? 14.515 -13.018 4.176 1.00 55.38 111 GLN A C 1
ATOM 880 O O . GLN A 1 111 ? 15.443 -12.697 3.436 1.00 55.38 111 GLN A O 1
ATOM 885 N N . GLY A 1 112 ? 14.177 -12.291 5.246 1.00 55.84 112 GLY A N 1
ATOM 886 C CA . GLY A 1 112 ? 14.947 -11.125 5.689 1.00 55.84 112 GLY A CA 1
ATOM 887 C C . GLY A 1 112 ? 16.398 -11.488 6.020 1.00 55.84 112 GLY A C 1
ATOM 888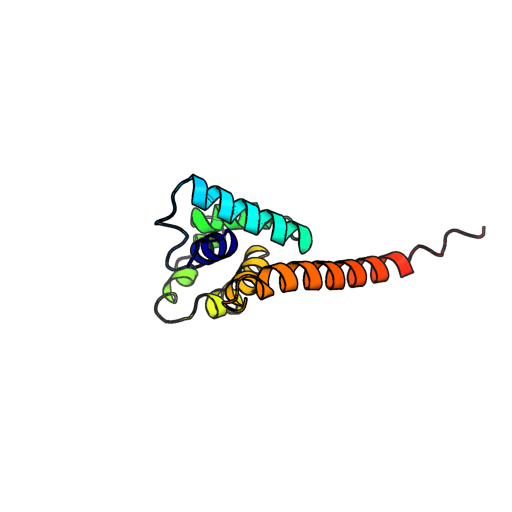 O O . GLY A 1 112 ? 17.326 -10.858 5.515 1.00 55.84 112 GLY A O 1
ATOM 889 N N . TYR A 1 113 ? 16.612 -12.569 6.777 1.00 54.34 113 TYR A N 1
ATOM 890 C CA . TYR A 1 113 ? 17.951 -13.042 7.136 1.00 54.34 113 TYR A CA 1
ATOM 891 C C . TYR A 1 113 ? 18.784 -13.479 5.919 1.00 54.34 113 TYR A C 1
ATOM 893 O O . TYR A 1 113 ? 19.956 -13.111 5.807 1.00 54.34 113 TYR A O 1
ATOM 901 N N . ILE A 1 114 ? 18.195 -14.232 4.984 1.00 56.47 114 ILE A N 1
ATOM 902 C CA . ILE A 1 114 ? 18.896 -14.728 3.788 1.00 56.47 114 ILE A CA 1
ATOM 903 C C . ILE A 1 114 ? 19.251 -13.576 2.840 1.00 56.47 114 ILE A C 1
ATOM 905 O O . ILE A 1 114 ? 20.378 -13.519 2.343 1.00 56.47 114 ILE A O 1
ATOM 909 N N . HIS A 1 115 ? 18.326 -12.645 2.588 1.00 54.72 115 HIS A N 1
ATOM 910 C CA . HIS A 1 115 ? 18.592 -11.514 1.697 1.00 54.72 115 HIS A CA 1
ATOM 911 C C . HIS A 1 115 ? 19.570 -10.505 2.312 1.00 54.72 115 HIS A C 1
ATOM 913 O O . HIS A 1 115 ? 20.449 -10.023 1.592 1.00 54.72 115 HIS A O 1
ATOM 919 N N . ASN A 1 116 ? 19.488 -10.245 3.623 1.00 53.00 116 ASN A N 1
ATOM 920 C CA . ASN A 1 116 ? 20.445 -9.389 4.322 1.00 53.00 116 ASN A CA 1
ATOM 921 C C . ASN A 1 116 ? 21.853 -10.004 4.327 1.00 53.00 116 ASN A C 1
ATOM 923 O O . ASN A 1 116 ? 22.800 -9.335 3.932 1.00 53.00 116 ASN A O 1
ATOM 927 N N . ASN A 1 117 ? 22.006 -11.297 4.645 1.00 53.31 117 ASN A N 1
ATOM 928 C CA . ASN A 1 117 ? 23.310 -11.969 4.559 1.00 53.31 117 ASN A CA 1
ATOM 929 C C . ASN A 1 117 ? 23.872 -11.993 3.135 1.00 53.31 117 ASN A C 1
ATOM 931 O O . ASN A 1 117 ? 25.070 -11.803 2.941 1.00 53.31 117 ASN A O 1
ATOM 935 N N . LYS A 1 118 ? 23.024 -12.201 2.119 1.00 54.09 118 LYS A N 1
ATOM 936 C CA . LYS A 1 118 ? 23.469 -12.231 0.721 1.00 54.09 118 LYS A CA 1
ATOM 937 C C . LYS A 1 118 ? 23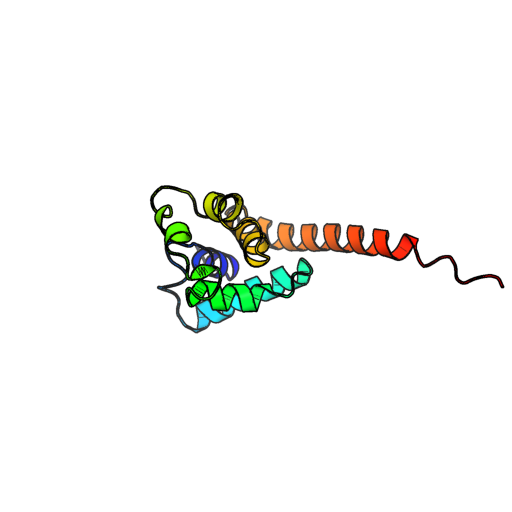.926 -10.851 0.231 1.00 54.09 118 LYS A C 1
ATOM 939 O O . LYS A 1 118 ? 24.915 -10.791 -0.493 1.00 54.09 118 LYS A O 1
ATOM 944 N N . ARG A 1 119 ? 23.266 -9.757 0.642 1.00 52.91 119 ARG A N 1
ATOM 945 C CA . ARG A 1 119 ? 23.728 -8.386 0.347 1.00 52.91 119 ARG A CA 1
ATOM 946 C C . ARG A 1 119 ? 24.952 -7.995 1.170 1.00 52.91 119 ARG A C 1
ATOM 948 O O . ARG A 1 119 ? 25.888 -7.457 0.594 1.00 52.91 119 ARG A O 1
ATOM 955 N N . ASN A 1 120 ? 24.976 -8.325 2.461 1.00 52.88 120 ASN A N 1
ATOM 956 C CA . ASN A 1 120 ? 26.090 -7.981 3.340 1.00 52.88 120 ASN A CA 1
ATOM 957 C C . ASN A 1 120 ? 27.387 -8.687 2.904 1.00 52.88 120 ASN A C 1
ATOM 959 O O . ASN A 1 120 ? 28.436 -8.051 2.874 1.00 52.88 120 ASN A O 1
ATOM 963 N N . ARG A 1 121 ? 27.300 -9.950 2.450 1.00 51.94 121 ARG A N 1
ATOM 964 C CA . ARG A 1 121 ? 28.429 -10.705 1.876 1.00 51.94 121 ARG A CA 1
ATOM 965 C C . ARG A 1 121 ? 28.945 -10.113 0.559 1.00 51.94 121 ARG A C 1
ATOM 967 O O . ARG A 1 121 ? 30.151 -10.045 0.364 1.00 51.94 121 ARG A O 1
ATOM 974 N N . LEU A 1 122 ? 28.053 -9.634 -0.314 1.00 51.66 122 LEU A N 1
ATOM 975 C CA . LEU A 1 122 ? 28.439 -8.953 -1.561 1.00 51.66 122 LEU A CA 1
ATOM 976 C C . LEU A 1 122 ? 29.138 -7.606 -1.307 1.00 51.66 122 LEU A C 1
ATOM 978 O O . LEU A 1 122 ? 29.966 -7.190 -2.110 1.00 51.66 122 LEU A O 1
ATOM 982 N N . THR A 1 123 ? 28.841 -6.929 -0.194 1.00 51.66 123 THR A N 1
ATOM 983 C CA . THR A 1 123 ? 29.573 -5.723 0.222 1.00 51.66 123 THR A CA 1
ATOM 984 C C . THR A 1 123 ? 30.895 -6.027 0.930 1.00 51.66 123 THR A C 1
ATOM 986 O O . THR A 1 123 ? 31.820 -5.224 0.823 1.00 51.66 123 THR A O 1
ATOM 989 N N . THR A 1 124 ? 31.036 -7.174 1.609 1.00 52.91 124 THR A N 1
ATOM 990 C CA . THR A 1 124 ? 32.302 -7.529 2.287 1.00 52.91 124 THR A CA 1
ATOM 991 C C . THR A 1 124 ? 33.405 -7.969 1.319 1.00 52.91 124 THR A C 1
ATOM 993 O O . THR A 1 124 ? 34.577 -7.798 1.635 1.00 52.91 124 THR A O 1
ATOM 996 N N . GLU A 1 125 ? 33.072 -8.426 0.105 1.00 51.44 125 GLU A N 1
ATOM 997 C CA . GLU A 1 125 ? 34.067 -8.773 -0.933 1.00 51.44 125 GLU A CA 1
ATOM 998 C C . GLU A 1 125 ? 34.868 -7.563 -1.480 1.00 51.44 125 GLU A C 1
ATOM 1000 O O . GLU A 1 125 ? 35.757 -7.731 -2.313 1.00 51.44 125 GLU A O 1
ATOM 1005 N N . ARG A 1 126 ? 34.622 -6.334 -0.996 1.00 52.91 126 ARG A N 1
ATOM 1006 C CA . ARG A 1 126 ? 35.440 -5.136 -1.286 1.00 52.91 126 ARG A CA 1
ATOM 1007 C C . ARG A 1 126 ? 36.065 -4.475 -0.049 1.00 52.91 126 ARG A C 1
ATOM 1009 O O . ARG A 1 126 ? 36.397 -3.295 -0.100 1.00 52.91 126 ARG A O 1
ATOM 1016 N N . ALA A 1 127 ? 36.272 -5.221 1.037 1.00 50.22 127 ALA A N 1
ATOM 1017 C CA . ALA A 1 127 ? 37.005 -4.738 2.215 1.00 50.22 127 ALA A CA 1
ATOM 1018 C C . ALA A 1 127 ? 38.407 -5.362 2.392 1.00 50.22 127 ALA A C 1
ATOM 1020 O O . ALA A 1 127 ? 39.056 -5.109 3.399 1.00 50.22 127 ALA A O 1
ATOM 1021 N N . GLU A 1 128 ? 38.918 -6.117 1.414 1.00 53.66 128 GLU A N 1
ATOM 1022 C CA . GLU A 1 128 ? 40.291 -6.655 1.428 1.00 53.66 128 GLU A CA 1
ATOM 1023 C C . GLU A 1 128 ? 41.163 -6.022 0.336 1.00 53.66 128 GLU A C 1
ATOM 1025 O O . GLU A 1 128 ? 41.721 -6.686 -0.536 1.00 53.66 128 GLU A O 1
ATOM 1030 N N . LYS A 1 129 ? 41.284 -4.692 0.358 1.00 49.09 129 LYS A N 1
ATOM 1031 C CA . LYS A 1 129 ? 42.400 -4.020 -0.324 1.00 49.09 129 LYS A CA 1
ATOM 1032 C C . LYS A 1 129 ? 42.841 -2.745 0.387 1.00 49.09 129 LYS A C 1
ATOM 1034 O O . LYS A 1 129 ? 43.025 -1.705 -0.233 1.00 49.09 129 LYS A O 1
ATOM 1039 N N . VAL A 1 130 ? 43.013 -2.843 1.704 1.00 54.38 130 VAL A N 1
ATOM 1040 C CA . VAL A 1 130 ? 43.793 -1.869 2.483 1.00 54.38 130 VAL A CA 1
ATOM 1041 C C . VAL A 1 130 ? 44.809 -2.629 3.337 1.00 54.38 130 VAL A C 1
ATOM 1043 O O . VAL A 1 130 ? 44.783 -2.616 4.561 1.00 54.38 130 VAL A O 1
ATOM 1046 N N . HIS A 1 131 ? 45.688 -3.367 2.666 1.00 54.41 131 HIS A N 1
ATOM 1047 C CA . HIS A 1 131 ? 46.956 -3.809 3.228 1.00 54.41 131 HIS A CA 1
ATOM 1048 C C . HIS A 1 131 ? 47.988 -3.741 2.099 1.00 54.41 131 HIS A C 1
ATOM 1050 O O . HIS A 1 131 ? 47.781 -4.371 1.061 1.00 54.41 131 HIS A O 1
ATOM 1056 N N . LEU A 1 132 ? 49.075 -2.995 2.339 1.00 42.66 132 LEU A N 1
ATOM 1057 C CA . LEU A 1 132 ? 50.215 -2.706 1.447 1.00 42.66 132 LEU A CA 1
ATOM 1058 C C . LEU A 1 132 ? 49.864 -1.658 0.366 1.00 42.66 132 LEU A C 1
ATOM 1060 O O . LEU A 1 132 ? 49.103 -1.946 -0.551 1.00 42.66 132 LEU A O 1
ATOM 1064 N N . LEU A 1 133 ? 50.332 -0.408 0.417 1.00 43.56 133 LEU A N 1
ATOM 1065 C CA . LEU A 1 133 ? 51.601 0.165 0.889 1.00 43.56 133 LEU A CA 1
ATOM 1066 C C . LEU A 1 133 ? 51.370 1.528 1.555 1.00 43.56 133 LEU A C 1
ATOM 1068 O O . LEU A 1 133 ? 50.523 2.284 1.028 1.00 43.56 133 LEU A O 1
#

InterPro domains:
  IPR008906 HAT, C-terminal dimerisation domain [PF05699] (68-129)

pLDDT: mean 81.38, std 17.44, range [42.66, 97.12]

Sequence (133 aa):
MAIRPIHLAAYMLDPTTQGLELTQEEELQGMEFIYNLSHHLSLFNVMADLACYKAKENFWARPFLWSSLDSIEPIIWWKGICGSTELSKVAIRILSAPCTSAATERSFSIQGYIHNNKRNRLTTERAEKVHLL

Secondary structure (DSSP, 8-state):
----HHHHHHHHH-TTTTTTT--HHHHHHHHHHHHHHHHHHT--SHHHHHHHHHHT-GGGG-GGGTTTTTTS-HHHHHHHTSTTSHHHHHHHHHHTS-S-HHHHHHHHHHHHHHHHHHHHHHHHTTS------

Organism: Parnassius apollo (NCBI:txid110799)

Foldseek 3Di:
DDDALLNLLLQCLQLVRVNVVDDPVSVVSVLVVLVVLCVLVVHDCQSVVSVCCSVCDDVSVDVVLNPCSVPDGSLVSLVPVVVVDSNSVSNNLSNVADPDDVVNVVVSVVVSVVVVVVVVVVVVVPPPDPDDD